Protein AF-A0A0G1S2L6-F1 (afdb_monomer_lite)

pLDDT: mean 96.73, std 2.05, range [91.0, 98.75]

Foldseek 3Di:
DLEEEAEAPLQLPDDLVVNLVVLLVCVVPHDPPGKYKHKHWQCVAPVNPVQQPPVVQVVVPSQWGFDDDPNDTGIGGNDDPVNVVVSCVVSVHDFDWDDDNTIIMTID

Sequence (108 aa):
FDHIFCVALMHHLPDKESQLFVLKQIKAHLKPKSSLLVTVWNLWQKKYIKYHVDPATKWQNPYWVNIPFKGKKRFCFAYTKPYLESLLKEAKLPLKIKKTEGNYLLYK

Secondary structure (DSSP, 8-state):
--EEEEES-GGG--SHHHHHHHHHHHHHHPPTT-EEEEEEE-TTSHHHHTTTT-HHHHHH-TTEEEEEETTEEEEEE---HHHHHHHHHHTT---EEEE-SSEEEEE-

Radius of gyration: 14.38 Å; chains: 1; bounding box: 35×25×38 Å

InterPro domains:
  IPR029063 S-adenosyl-L-methionine-dependent methyltransferase superfamily [G3DSA:3.40.50.150] (1-106)
  IPR029063 S-adenosyl-L-methionine-dependent methyltransferase superfamily [SSF53335] (1-91)

Structure (mmCIF, N/CA/C/O backbone):
data_AF-A0A0G1S2L6-F1
#
_entry.id   AF-A0A0G1S2L6-F1
#
loop_
_atom_site.group_PDB
_atom_site.id
_atom_site.type_symbol
_atom_site.label_atom_id
_atom_site.label_alt_id
_atom_site.label_comp_id
_atom_site.label_asym_id
_atom_site.label_entity_id
_atom_site.label_seq_id
_atom_site.pdbx_PDB_ins_code
_atom_site.Cartn_x
_atom_site.Cartn_y
_atom_site.Cartn_z
_atom_site.occupancy
_atom_site.B_iso_or_equiv
_atom_site.auth_seq_id
_atom_site.auth_comp_id
_atom_site.auth_asym_id
_atom_site.auth_atom_id
_atom_site.pdbx_PDB_model_num
ATOM 1 N N . PHE A 1 1 ? -20.452 0.997 7.015 1.00 97.00 1 PHE A N 1
ATOM 2 C CA . PHE A 1 1 ? -20.195 -0.450 6.976 1.00 97.00 1 PHE A CA 1
ATOM 3 C C . PHE A 1 1 ? -19.570 -0.919 8.276 1.00 97.00 1 PHE A C 1
ATOM 5 O O . PHE A 1 1 ? -18.756 -0.201 8.858 1.00 97.00 1 PHE A O 1
ATOM 12 N N . ASP A 1 2 ? -19.981 -2.102 8.724 1.00 97.75 2 ASP A N 1
ATOM 13 C CA . ASP A 1 2 ? -19.450 -2.798 9.904 1.00 97.75 2 ASP A CA 1
ATOM 14 C C . ASP A 1 2 ? -18.164 -3.577 9.572 1.00 97.75 2 ASP A C 1
ATOM 16 O O . ASP A 1 2 ? -17.298 -3.752 10.429 1.00 97.75 2 ASP A O 1
ATOM 20 N N . HIS A 1 3 ? -17.992 -3.947 8.298 1.00 98.00 3 HIS A N 1
ATOM 21 C CA . HIS A 1 3 ? -16.765 -4.521 7.754 1.00 98.00 3 HIS A CA 1
ATOM 22 C C . HIS A 1 3 ? -16.474 -3.928 6.372 1.00 98.00 3 HIS A C 1
ATOM 24 O O . HIS A 1 3 ? -17.379 -3.808 5.546 1.00 98.00 3 HIS A O 1
ATOM 30 N N . ILE A 1 4 ? -15.218 -3.560 6.115 1.00 98.38 4 ILE A N 1
ATOM 31 C CA . ILE A 1 4 ? -14.744 -3.139 4.789 1.00 98.38 4 ILE A CA 1
ATOM 32 C C . ILE A 1 4 ? -13.522 -3.977 4.407 1.00 98.38 4 ILE A C 1
ATOM 34 O O . ILE A 1 4 ? -12.584 -4.120 5.193 1.00 98.38 4 ILE A O 1
ATOM 38 N N . PHE A 1 5 ? -13.513 -4.477 3.171 1.00 98.31 5 PHE A N 1
ATOM 39 C CA . PHE A 1 5 ? -12.391 -5.202 2.580 1.00 98.31 5 PHE A CA 1
ATOM 40 C C . PHE A 1 5 ? -11.949 -4.500 1.293 1.00 98.31 5 PHE A C 1
ATOM 42 O O . PHE A 1 5 ? -12.740 -4.334 0.370 1.00 98.31 5 PHE A O 1
ATOM 49 N N . CYS A 1 6 ? -10.681 -4.098 1.221 1.00 98.38 6 CYS A N 1
ATOM 50 C CA . CYS A 1 6 ? -10.060 -3.533 0.022 1.00 98.38 6 CYS A CA 1
ATOM 51 C C . CYS A 1 6 ? -8.887 -4.428 -0.385 1.00 98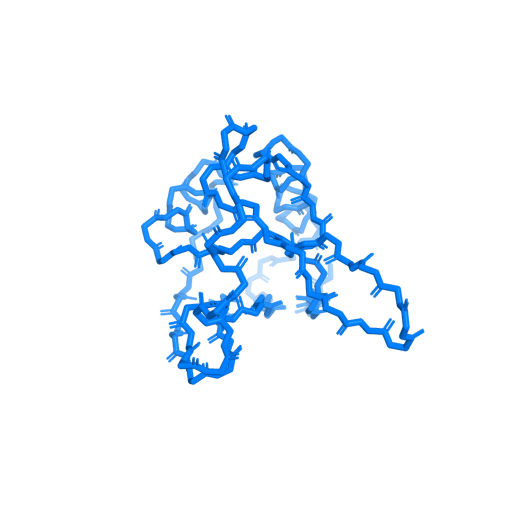.38 6 CYS A C 1
ATOM 53 O O . CYS A 1 6 ? -7.746 -4.242 0.043 1.00 98.38 6 CYS A O 1
ATOM 55 N N . VAL A 1 7 ? -9.189 -5.468 -1.160 1.00 98.31 7 VAL A N 1
ATOM 56 C CA . VAL A 1 7 ? -8.249 -6.557 -1.439 1.00 98.31 7 VAL A CA 1
ATOM 57 C C . VAL A 1 7 ? -7.617 -6.366 -2.807 1.00 98.31 7 VAL A C 1
ATOM 59 O O . 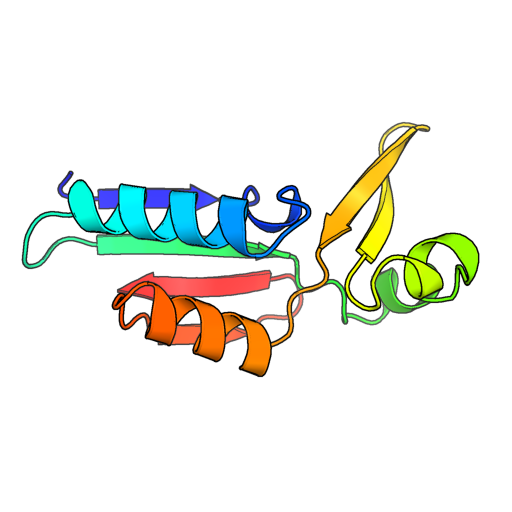VAL A 1 7 ? -8.307 -6.343 -3.820 1.00 98.31 7 VAL A O 1
ATOM 62 N N . ALA A 1 8 ? -6.290 -6.258 -2.829 1.00 96.56 8 ALA A N 1
ATOM 63 C CA . ALA A 1 8 ? -5.482 -6.239 -4.044 1.00 96.56 8 ALA A CA 1
ATOM 64 C C . ALA A 1 8 ? -5.876 -5.154 -5.072 1.00 96.56 8 ALA A C 1
ATOM 66 O O . ALA A 1 8 ? -5.731 -5.356 -6.271 1.00 96.56 8 ALA A O 1
ATOM 67 N N . LEU A 1 9 ? -6.336 -3.993 -4.594 1.00 97.56 9 LEU A N 1
ATOM 68 C CA . LEU A 1 9 ? -6.775 -2.887 -5.450 1.00 97.56 9 LEU A CA 1
ATOM 69 C C . LEU A 1 9 ? -5.794 -1.715 -5.454 1.00 97.56 9 LEU A C 1
ATOM 71 O O . LEU A 1 9 ? -5.407 -1.242 -6.516 1.00 97.56 9 LEU A O 1
ATOM 75 N N . MET A 1 10 ? -5.366 -1.244 -4.278 1.00 98.06 10 MET A N 1
ATOM 76 C CA . MET A 1 10 ? -4.675 0.051 -4.182 1.00 98.06 10 MET A CA 1
ATOM 77 C C . MET A 1 10 ? -3.367 0.137 -4.972 1.00 98.06 10 MET A C 1
ATOM 79 O O . MET A 1 10 ? -3.008 1.209 -5.436 1.00 98.06 10 MET A O 1
ATOM 83 N N . HIS A 1 11 ? -2.677 -0.980 -5.202 1.00 97.88 11 HIS A N 1
ATOM 84 C CA . HIS A 1 11 ? -1.463 -0.979 -6.019 1.00 97.88 11 HIS A CA 1
ATOM 85 C C . HIS A 1 11 ? -1.735 -0.755 -7.511 1.00 97.88 11 HIS A C 1
ATOM 87 O O . HIS A 1 11 ? -0.783 -0.611 -8.257 1.00 97.88 11 HIS A O 1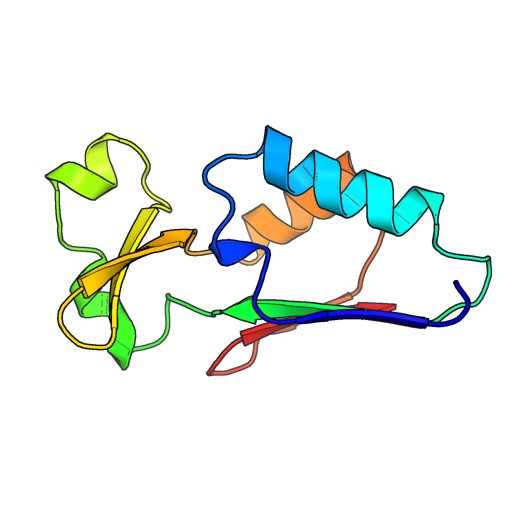
ATOM 93 N N . HIS A 1 12 ? -2.984 -0.692 -7.967 1.00 97.88 12 HIS A N 1
ATOM 94 C CA . HIS A 1 12 ? -3.324 -0.243 -9.319 1.00 97.88 12 HIS A CA 1
ATOM 95 C C . HIS A 1 12 ? -3.565 1.270 -9.413 1.00 97.88 12 HIS A C 1
ATOM 97 O O . HIS A 1 12 ? -3.764 1.778 -10.511 1.00 97.88 12 HIS A O 1
ATOM 103 N N . LEU A 1 13 ? -3.524 1.992 -8.289 1.00 98.12 13 LEU A N 1
ATOM 104 C CA . LEU A 1 13 ? -3.695 3.441 -8.252 1.00 98.12 13 LEU A CA 1
ATOM 105 C C . LEU A 1 13 ? -2.342 4.133 -8.495 1.00 98.12 13 LEU A C 1
ATOM 107 O O . LEU A 1 13 ? -1.383 3.845 -7.767 1.00 98.12 13 LEU A O 1
ATOM 111 N N . PRO A 1 14 ? -2.234 5.011 -9.507 1.00 96.25 14 PRO A N 1
ATOM 112 C CA . PRO A 1 14 ? -0.941 5.485 -9.998 1.00 96.25 14 PRO A CA 1
ATOM 113 C C . PRO A 1 14 ? -0.282 6.544 -9.115 1.00 96.25 14 PRO A C 1
ATOM 115 O O . PRO A 1 14 ? 0.948 6.653 -9.098 1.00 96.25 14 PRO A O 1
ATOM 118 N N . ASP A 1 15 ? -1.079 7.287 -8.357 1.00 96.62 15 ASP A N 1
ATOM 119 C CA . ASP A 1 15 ? -0.643 8.477 -7.639 1.00 96.62 15 ASP A CA 1
ATOM 120 C C . ASP A 1 15 ? -1.168 8.518 -6.201 1.00 96.62 15 ASP A C 1
ATOM 122 O O . ASP A 1 15 ? -2.036 7.756 -5.775 1.00 96.62 15 ASP A O 1
ATOM 126 N N . LYS A 1 16 ? -0.603 9.441 -5.427 1.00 97.75 16 LYS A N 1
ATOM 127 C CA . LYS A 1 16 ? -0.954 9.632 -4.023 1.00 97.75 16 LYS A CA 1
ATOM 128 C C . LYS A 1 16 ? -2.389 10.145 -3.849 1.00 97.75 16 LYS A C 1
ATOM 130 O O . LYS A 1 16 ? -3.029 9.811 -2.856 1.00 97.75 16 LYS A O 1
ATOM 135 N N . GLU A 1 17 ? -2.890 10.947 -4.787 1.00 98.31 17 GLU A N 1
ATOM 136 C CA . GLU A 1 17 ? -4.213 11.572 -4.710 1.00 98.31 17 GLU A CA 1
ATOM 137 C C . GLU A 1 17 ? -5.324 10.520 -4.745 1.00 98.31 17 GLU A C 1
ATOM 139 O O . GLU A 1 17 ? -6.130 10.436 -3.818 1.00 98.31 17 GLU A O 1
ATOM 144 N N . SER A 1 18 ? -5.306 9.654 -5.755 1.00 98.50 18 SER A N 1
ATOM 145 C CA . SER A 1 18 ? -6.236 8.535 -5.917 1.00 98.50 18 SER A CA 1
ATOM 146 C C . SER A 1 18 ? -6.147 7.540 -4.754 1.00 98.50 18 SER A C 1
ATOM 148 O O . SER A 1 18 ? -7.168 7.060 -4.252 1.00 98.50 18 SER A O 1
ATOM 150 N N . GLN A 1 19 ? -4.941 7.276 -4.247 1.00 98.50 19 GLN A N 1
ATOM 151 C CA . GLN A 1 19 ? -4.731 6.421 -3.075 1.00 98.50 19 GLN A CA 1
ATOM 152 C C . GLN A 1 19 ? -5.332 7.027 -1.798 1.00 98.50 19 GLN A C 1
ATOM 154 O O . GLN A 1 19 ? -6.018 6.335 -1.040 1.00 98.50 19 GLN A O 1
ATOM 159 N N . LEU A 1 20 ? -5.125 8.326 -1.567 1.00 98.75 20 LEU A N 1
ATOM 160 C CA . LEU A 1 20 ? -5.727 9.046 -0.444 1.00 98.75 20 LEU A CA 1
ATOM 161 C C . LEU A 1 20 ? -7.239 9.148 -0.579 1.00 98.75 20 LEU A C 1
ATOM 163 O O . LEU A 1 20 ? -7.934 9.028 0.429 1.00 98.75 20 LEU A O 1
ATOM 167 N N . PHE A 1 21 ? -7.750 9.356 -1.792 1.00 98.69 21 PHE A N 1
ATOM 168 C CA . PHE A 1 21 ? -9.181 9.368 -2.062 1.00 98.69 21 PHE A CA 1
ATOM 169 C C . PHE A 1 21 ? -9.822 8.065 -1.578 1.00 98.69 21 PHE A C 1
ATOM 171 O O . PHE A 1 21 ? -10.737 8.112 -0.757 1.00 98.69 21 PHE A O 1
ATOM 178 N N . VAL A 1 22 ? -9.277 6.907 -1.967 1.00 98.56 22 VAL A N 1
ATOM 179 C CA . VAL A 1 22 ? -9.790 5.600 -1.522 1.00 98.56 22 VAL A CA 1
ATOM 180 C C . VAL A 1 22 ? -9.735 5.455 0.001 1.00 98.56 22 VAL A C 1
ATOM 182 O O . VAL A 1 22 ? -10.735 5.078 0.612 1.00 98.56 22 VAL A O 1
ATOM 185 N N . LEU A 1 23 ? -8.617 5.801 0.648 1.00 98.50 23 LEU A N 1
ATOM 186 C CA . LEU A 1 23 ? -8.501 5.709 2.112 1.00 98.50 23 LEU A CA 1
ATOM 187 C C . LEU A 1 23 ? -9.486 6.638 2.843 1.00 98.50 23 LEU A C 1
ATOM 189 O O . LEU A 1 23 ? -10.061 6.251 3.863 1.00 98.50 23 LEU A O 1
ATOM 193 N N . LYS A 1 24 ? -9.717 7.846 2.316 1.00 98.50 24 LYS A N 1
ATOM 194 C CA . LYS A 1 24 ? -10.699 8.800 2.852 1.00 98.50 24 LYS A CA 1
ATOM 195 C C . LYS A 1 24 ? -12.129 8.292 2.668 1.00 98.5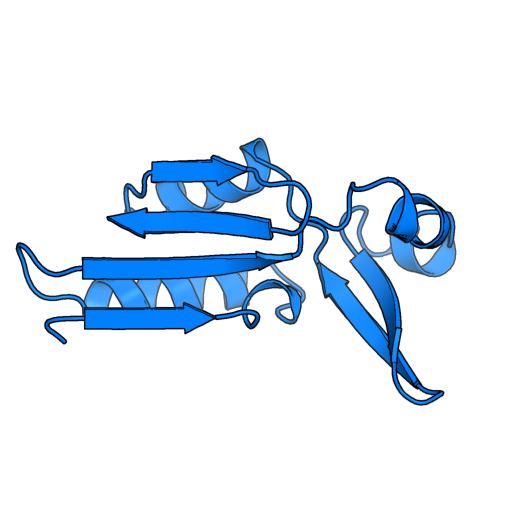0 24 LYS A C 1
ATOM 197 O O . LYS A 1 24 ? -12.913 8.394 3.609 1.00 98.50 24 LYS A O 1
ATOM 202 N N . GLN A 1 25 ? -12.452 7.692 1.520 1.00 98.50 25 GLN A N 1
ATOM 203 C CA . GLN A 1 25 ? -13.762 7.076 1.289 1.00 98.50 25 GLN A CA 1
ATOM 204 C C . GLN A 1 25 ? -13.996 5.887 2.220 1.00 98.50 25 GLN A C 1
ATOM 206 O O . GLN A 1 25 ? -15.047 5.809 2.853 1.00 98.50 25 GLN A O 1
ATOM 211 N N . ILE A 1 26 ? -12.998 5.014 2.391 1.00 98.12 26 ILE A N 1
ATOM 212 C CA . ILE A 1 26 ? -13.052 3.927 3.375 1.00 98.12 26 ILE A CA 1
ATOM 213 C C . ILE A 1 26 ? -13.357 4.499 4.759 1.00 98.12 26 ILE A C 1
ATOM 215 O O . ILE A 1 26 ? -14.314 4.069 5.394 1.00 98.12 26 ILE A O 1
ATOM 219 N N . LYS A 1 27 ? -12.594 5.503 5.206 1.00 97.31 27 LYS A N 1
ATOM 220 C CA . LYS A 1 27 ? -12.798 6.144 6.509 1.00 97.31 27 LYS A CA 1
ATOM 221 C C . LYS A 1 27 ? -14.208 6.722 6.665 1.00 97.31 27 LYS A C 1
ATOM 223 O O . LYS A 1 27 ? -14.815 6.510 7.708 1.00 97.31 27 LYS A O 1
ATOM 228 N N . ALA A 1 28 ? -14.712 7.440 5.660 1.00 97.94 28 ALA A N 1
ATOM 229 C CA . ALA A 1 28 ? -16.028 8.080 5.701 1.00 97.94 28 ALA A CA 1
ATOM 230 C C . ALA A 1 28 ? -17.173 7.066 5.849 1.00 97.94 28 ALA A C 1
ATOM 232 O O . ALA A 1 28 ? -18.175 7.354 6.496 1.00 97.94 28 ALA A O 1
ATOM 233 N N . HIS A 1 29 ? -17.002 5.862 5.301 1.00 97.88 29 HIS A N 1
ATOM 234 C CA . HIS A 1 29 ? -18.018 4.815 5.345 1.00 97.88 29 HIS A CA 1
ATOM 235 C C . HIS A 1 29 ? -17.791 3.785 6.460 1.00 97.88 29 HIS A C 1
ATOM 237 O O . HIS A 1 29 ? -18.605 2.873 6.627 1.00 97.88 29 HIS A O 1
ATOM 243 N N . LEU A 1 30 ? -16.706 3.886 7.227 1.00 96.88 30 LEU A N 1
ATOM 244 C CA . LEU A 1 30 ? -16.357 2.940 8.283 1.00 96.88 30 LEU A CA 1
ATOM 245 C C . LEU A 1 30 ? -17.015 3.358 9.610 1.00 96.88 30 LEU A C 1
ATOM 247 O O . LEU A 1 30 ? -16.723 4.424 10.150 1.00 96.88 30 LEU A O 1
ATOM 251 N N . LYS A 1 31 ? -17.896 2.512 10.165 1.00 96.38 31 LYS A N 1
ATOM 252 C CA . LYS A 1 31 ? -18.567 2.793 11.451 1.00 96.38 31 LYS A CA 1
ATOM 253 C C . LYS A 1 31 ? -17.567 2.786 12.626 1.00 96.38 31 LYS A C 1
ATOM 255 O O . LYS A 1 31 ? -16.507 2.159 12.533 1.00 96.38 31 LYS A O 1
ATOM 260 N N . PRO A 1 32 ? -17.874 3.403 13.780 1.00 92.44 32 PRO A N 1
ATOM 261 C CA . PRO A 1 32 ? -17.114 3.174 15.012 1.00 92.44 32 PRO A CA 1
ATOM 262 C C . PRO A 1 32 ? -17.049 1.675 15.369 1.00 92.44 32 PRO A C 1
ATOM 264 O O . PRO A 1 32 ? -17.993 0.942 15.102 1.00 92.44 32 PRO A O 1
ATOM 267 N N . LYS A 1 33 ? -15.934 1.216 15.962 1.00 91.19 33 LYS A N 1
ATOM 268 C CA . LYS A 1 33 ? -15.699 -0.191 16.382 1.00 91.19 33 LYS A CA 1
ATOM 269 C C . LYS A 1 33 ? -15.864 -1.282 15.292 1.00 91.19 33 LYS A C 1
ATOM 271 O O . LYS A 1 33 ? -15.962 -2.455 15.621 1.00 91.19 33 LYS A O 1
ATOM 276 N N . SER A 1 34 ? -15.851 -0.908 14.015 1.00 95.81 34 SER A N 1
ATOM 277 C CA . SER A 1 34 ? -15.879 -1.820 12.858 1.00 95.81 34 SER A CA 1
ATOM 278 C C . SER A 1 34 ? -14.500 -2.383 12.492 1.00 95.81 34 SER A C 1
ATOM 280 O O . SER A 1 34 ? -13.471 -1.873 12.955 1.00 95.81 34 SER A O 1
ATOM 282 N N . SER A 1 35 ? -14.492 -3.388 11.610 1.00 97.62 35 SER A N 1
ATOM 283 C CA . SER A 1 35 ? -13.270 -3.999 11.069 1.00 97.62 35 SER A CA 1
ATOM 284 C C . SER A 1 35 ? -12.931 -3.471 9.678 1.00 97.62 35 SER A C 1
ATOM 286 O O . SER A 1 35 ? -13.808 -3.254 8.837 1.00 97.62 35 SER A O 1
ATOM 288 N N . LEU A 1 36 ? -11.637 -3.332 9.406 1.00 98.38 36 LEU A N 1
ATOM 289 C CA . LEU A 1 36 ? -11.119 -2.984 8.085 1.00 98.38 36 LEU A CA 1
ATOM 290 C C . LEU A 1 36 ? -9.924 -3.870 7.753 1.00 98.38 36 LEU A C 1
ATOM 292 O O . LEU A 1 36 ? -9.017 -4.008 8.571 1.00 98.38 36 LEU A O 1
ATOM 296 N N . LEU A 1 37 ? -9.892 -4.392 6.529 1.00 98.56 37 LEU A N 1
ATOM 297 C CA . LEU A 1 37 ? -8.712 -5.020 5.948 1.00 98.56 37 LEU A CA 1
ATOM 298 C C . LEU A 1 37 ? -8.436 -4.442 4.560 1.00 98.56 37 LEU A C 1
ATOM 300 O O . LEU A 1 37 ? -9.257 -4.551 3.650 1.00 98.56 37 LEU A O 1
ATOM 304 N N . VAL A 1 38 ? -7.247 -3.878 4.379 1.00 98.62 38 VAL A N 1
ATOM 305 C CA . VAL A 1 38 ? -6.697 -3.517 3.071 1.00 98.62 38 VAL A CA 1
ATOM 306 C C . VAL A 1 38 ? -5.474 -4.381 2.796 1.00 98.62 38 VAL A C 1
ATOM 308 O O . VAL A 1 38 ? -4.595 -4.508 3.650 1.00 98.62 38 VAL A O 1
ATOM 311 N N . THR A 1 39 ? -5.391 -4.965 1.601 1.00 98.56 39 THR A N 1
ATOM 312 C CA . THR A 1 39 ? -4.210 -5.722 1.169 1.00 98.56 39 THR A CA 1
ATOM 313 C C . THR A 1 39 ? -3.631 -5.139 -0.111 1.00 98.56 39 THR A C 1
ATOM 315 O O . THR A 1 39 ? -4.328 -4.950 -1.110 1.00 98.56 39 THR A O 1
ATOM 318 N N . VAL A 1 40 ? -2.322 -4.901 -0.110 1.00 98.38 40 VAL A N 1
ATOM 319 C CA . VAL A 1 40 ? -1.568 -4.486 -1.301 1.00 98.38 40 VAL A CA 1
ATOM 320 C C . VAL A 1 40 ? -0.377 -5.403 -1.515 1.00 98.38 40 VAL A C 1
ATOM 322 O O . VAL A 1 40 ? 0.182 -5.932 -0.555 1.00 98.38 40 VAL A O 1
ATOM 325 N N . TRP A 1 41 ? 0.021 -5.600 -2.770 1.00 98.06 41 TRP A N 1
ATOM 326 C CA . TRP A 1 41 ? 1.131 -6.490 -3.085 1.00 98.06 41 TRP A CA 1
ATOM 327 C C . TRP A 1 41 ? 2.449 -5.967 -2.513 1.00 98.06 41 TRP A C 1
ATOM 329 O O . TRP A 1 41 ? 2.778 -4.786 -2.623 1.00 98.06 41 TRP A O 1
ATOM 339 N N . ASN A 1 42 ? 3.246 -6.876 -1.954 1.00 97.94 42 ASN A N 1
ATOM 340 C CA . ASN A 1 42 ? 4.653 -6.629 -1.682 1.00 97.94 42 ASN A CA 1
ATOM 341 C C . ASN A 1 42 ? 5.444 -6.899 -2.969 1.00 97.94 42 ASN A C 1
ATOM 343 O O . ASN A 1 42 ? 5.819 -8.035 -3.273 1.00 97.94 42 ASN A O 1
ATOM 347 N N . LEU A 1 43 ? 5.691 -5.842 -3.741 1.00 97.69 43 LEU A N 1
ATOM 348 C CA . LEU A 1 43 ? 6.460 -5.908 -4.988 1.00 97.69 43 LEU A CA 1
ATOM 349 C C . LEU A 1 43 ? 7.982 -5.882 -4.778 1.00 97.69 43 LEU A C 1
ATOM 351 O O . LEU A 1 43 ? 8.729 -5.927 -5.751 1.00 97.69 43 LEU A O 1
ATOM 355 N N . TRP A 1 44 ? 8.445 -5.860 -3.526 1.00 96.44 44 TRP A N 1
ATOM 356 C CA . TRP A 1 44 ? 9.865 -5.887 -3.156 1.00 96.44 44 TRP A CA 1
ATOM 357 C C . TRP A 1 44 ? 10.380 -7.292 -2.806 1.00 96.44 44 TRP A C 1
ATOM 359 O O . TRP A 1 44 ? 11.513 -7.450 -2.364 1.00 96.44 44 TRP A O 1
ATOM 369 N N . GLN A 1 45 ? 9.558 -8.331 -2.965 1.00 95.38 45 GLN A N 1
ATOM 370 C CA . GLN A 1 45 ? 9.992 -9.722 -2.798 1.00 95.38 45 GLN A CA 1
ATOM 371 C C . GLN A 1 45 ? 10.843 -10.201 -3.985 1.00 95.38 45 GLN A C 1
ATOM 373 O O . GLN A 1 45 ? 10.658 -9.743 -5.115 1.00 95.38 45 GLN A O 1
ATOM 378 N N . LYS A 1 46 ? 11.723 -11.184 -3.743 1.00 94.06 46 LYS A N 1
ATOM 379 C CA . LYS A 1 46 ? 12.758 -11.655 -4.686 1.00 94.06 46 LYS A CA 1
ATOM 380 C C . LYS A 1 46 ? 12.248 -11.883 -6.115 1.00 94.06 46 LYS A C 1
ATOM 382 O O . LYS A 1 46 ? 12.875 -11.421 -7.063 1.00 94.06 46 LYS A O 1
ATOM 387 N N . LYS A 1 47 ? 11.080 -12.518 -6.284 1.00 94.50 47 LYS A N 1
ATOM 388 C CA . LYS A 1 47 ? 10.502 -12.808 -7.612 1.00 94.50 47 LYS A CA 1
ATOM 389 C C . LYS A 1 47 ? 10.138 -11.570 -8.446 1.00 94.50 47 LYS A C 1
ATOM 391 O O . LYS A 1 47 ? 10.048 -11.683 -9.668 1.00 94.50 47 LYS A O 1
ATOM 396 N N . TYR A 1 48 ? 9.929 -10.413 -7.811 1.00 95.75 48 TYR A N 1
ATOM 397 C CA . TYR A 1 48 ? 9.510 -9.176 -8.477 1.00 95.75 48 TYR A CA 1
ATOM 398 C C . TYR A 1 48 ? 10.613 -8.123 -8.604 1.00 95.75 48 TYR A C 1
ATOM 400 O O . TYR A 1 48 ? 10.443 -7.190 -9.383 1.00 95.75 48 TYR A O 1
ATOM 408 N N . ILE A 1 49 ? 11.759 -8.290 -7.929 1.00 95.06 49 ILE A N 1
ATOM 409 C CA . ILE A 1 49 ? 12.881 -7.332 -7.983 1.00 95.06 49 ILE A CA 1
ATOM 410 C C . ILE A 1 49 ? 13.323 -7.069 -9.430 1.00 95.06 49 ILE A C 1
ATOM 412 O O . ILE A 1 49 ? 13.554 -5.923 -9.803 1.00 95.06 49 ILE A O 1
ATOM 416 N N . LYS A 1 50 ? 13.330 -8.104 -10.279 1.00 95.06 50 LYS A N 1
ATOM 417 C CA . LYS A 1 50 ? 13.676 -7.992 -11.706 1.00 95.06 50 LYS A CA 1
ATOM 418 C C . LYS A 1 50 ? 12.805 -7.016 -12.509 1.00 95.06 50 LYS A C 1
ATOM 420 O O . LYS A 1 50 ? 13.210 -6.619 -13.588 1.00 95.06 50 LYS A O 1
ATOM 425 N N . TYR A 1 51 ? 11.624 -6.633 -12.022 1.00 95.25 51 TYR A N 1
ATOM 426 C CA . TYR A 1 51 ? 10.750 -5.668 -12.702 1.00 95.25 51 TYR A CA 1
ATOM 427 C C . TYR A 1 51 ? 11.014 -4.215 -12.285 1.00 95.25 51 TYR A C 1
ATOM 429 O O . TYR A 1 51 ? 10.425 -3.298 -12.850 1.00 95.25 51 TYR A O 1
ATOM 437 N N . HIS A 1 52 ? 11.905 -3.983 -11.317 1.00 96.38 52 HIS A N 1
ATOM 438 C CA . HIS A 1 52 ? 12.295 -2.637 -10.891 1.00 96.38 52 HIS A CA 1
ATOM 439 C C . HIS A 1 52 ? 13.436 -2.035 -11.717 1.00 96.38 52 HIS A C 1
ATOM 441 O O . HIS A 1 52 ? 13.797 -0.891 -11.472 1.00 96.38 52 HIS A O 1
ATOM 447 N N . VAL A 1 53 ? 13.988 -2.776 -12.680 1.00 94.00 53 VAL A N 1
ATOM 448 C CA . VAL A 1 53 ? 15.164 -2.361 -13.466 1.00 94.00 53 VAL A CA 1
ATOM 449 C C . VAL A 1 53 ? 14.817 -1.633 -14.768 1.00 94.00 53 VAL A C 1
ATOM 451 O O . VAL A 1 53 ? 15.725 -1.302 -15.514 1.00 94.00 53 VAL A O 1
ATOM 454 N N . ASP A 1 54 ? 13.532 -1.400 -15.059 1.00 91.69 54 ASP A N 1
ATOM 455 C CA . ASP A 1 54 ? 13.075 -0.661 -16.245 1.00 91.69 54 ASP A CA 1
ATOM 456 C C . ASP A 1 54 ? 13.258 0.859 -16.048 1.00 91.69 54 ASP A C 1
ATOM 458 O O . ASP A 1 54 ? 12.454 1.474 -15.331 1.00 91.69 54 ASP A O 1
ATOM 462 N N . PRO A 1 55 ? 14.269 1.495 -16.677 1.00 91.38 55 PRO A N 1
ATOM 463 C CA . PRO A 1 55 ? 14.582 2.899 -16.426 1.00 91.38 55 PRO A CA 1
ATOM 464 C C . PRO A 1 55 ? 13.467 3.835 -16.896 1.00 91.38 55 PRO A C 1
ATOM 466 O O . PRO A 1 55 ? 13.166 4.814 -16.219 1.00 91.38 55 PRO A O 1
ATOM 469 N N . ALA A 1 56 ? 12.792 3.503 -18.003 1.00 91.00 56 ALA A N 1
ATOM 470 C CA . ALA A 1 56 ? 11.724 4.329 -18.562 1.00 91.00 56 ALA A CA 1
ATOM 471 C C . ALA A 1 56 ? 10.530 4.440 -17.603 1.00 91.00 56 ALA A C 1
ATOM 473 O O . ALA A 1 56 ? 9.944 5.513 -17.455 1.00 91.00 56 ALA A O 1
AT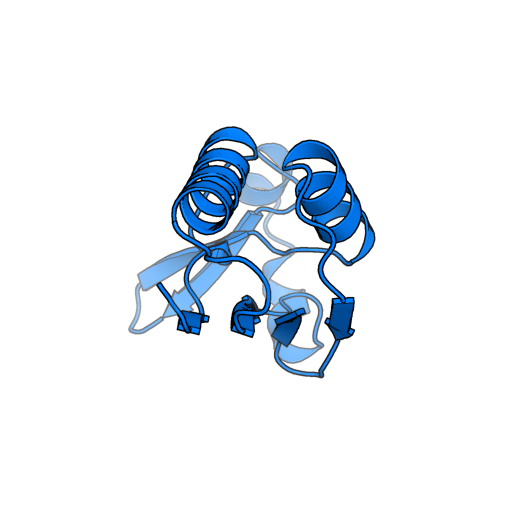OM 474 N N . THR A 1 57 ? 10.197 3.343 -16.915 1.00 93.00 57 THR A N 1
ATOM 475 C CA . THR A 1 57 ? 9.161 3.338 -15.872 1.00 93.00 57 THR A CA 1
ATOM 476 C C . THR A 1 57 ? 9.639 4.074 -14.614 1.00 93.00 57 THR A C 1
ATOM 478 O O . THR A 1 57 ? 8.896 4.872 -14.041 1.00 93.00 57 THR A O 1
ATOM 481 N N . LYS A 1 58 ? 10.883 3.834 -14.176 1.00 93.75 58 LYS A N 1
ATOM 482 C CA . LYS A 1 58 ? 11.407 4.387 -12.916 1.00 93.75 58 LYS A CA 1
ATOM 483 C C . LYS A 1 58 ? 11.701 5.882 -12.957 1.00 93.75 58 LYS A C 1
ATOM 485 O O . LYS A 1 58 ? 11.550 6.528 -11.923 1.00 93.75 58 LYS A O 1
ATOM 490 N N . TRP A 1 59 ? 12.056 6.434 -14.117 1.00 94.00 59 TRP A N 1
ATOM 491 C CA . TRP A 1 59 ? 12.207 7.881 -14.291 1.00 94.00 59 TRP A CA 1
ATOM 492 C C . TRP A 1 59 ? 10.893 8.641 -14.138 1.00 94.00 59 TRP A C 1
ATOM 494 O O . TRP A 1 59 ? 10.904 9.764 -13.646 1.00 94.00 59 TRP A O 1
ATOM 504 N N . GLN A 1 60 ? 9.764 8.034 -14.507 1.00 94.12 60 GLN A N 1
ATOM 505 C CA . GLN A 1 60 ? 8.451 8.646 -14.296 1.00 94.12 60 GLN A CA 1
ATOM 506 C C . GLN A 1 60 ? 8.077 8.619 -12.815 1.00 94.12 60 GLN A C 1
ATOM 508 O O . GLN A 1 60 ? 7.607 9.613 -12.265 1.00 94.12 60 GLN A O 1
ATOM 513 N N . ASN A 1 61 ? 8.300 7.480 -12.153 1.00 95.88 61 ASN A N 1
ATOM 514 C CA . ASN A 1 61 ? 8.089 7.354 -10.719 1.00 95.88 61 ASN A CA 1
ATOM 515 C C . ASN A 1 61 ? 8.853 6.139 -10.153 1.00 95.88 61 ASN A C 1
ATOM 517 O O . ASN A 1 61 ? 8.673 5.013 -10.632 1.00 95.88 61 ASN A O 1
ATOM 521 N N . PRO A 1 62 ? 9.638 6.304 -9.073 1.00 94.88 62 PRO A N 1
ATOM 522 C CA . PRO A 1 62 ? 10.453 5.222 -8.518 1.00 94.88 62 PRO A CA 1
ATOM 523 C C . PRO A 1 62 ? 9.627 4.049 -7.964 1.00 94.88 62 PRO A C 1
ATOM 525 O O . PRO A 1 62 ? 10.130 2.925 -7.867 1.00 94.88 62 PRO A O 1
ATOM 528 N N . TYR A 1 63 ? 8.354 4.264 -7.629 1.00 96.81 63 TYR A N 1
ATOM 529 C CA . TYR A 1 63 ? 7.459 3.218 -7.136 1.00 96.81 63 TYR A CA 1
ATOM 530 C C . TYR A 1 63 ? 6.766 2.443 -8.255 1.00 96.81 63 TYR A C 1
ATOM 532 O O . TYR A 1 63 ? 6.214 1.377 -7.996 1.00 96.81 63 TYR A O 1
ATOM 540 N N . TRP A 1 64 ? 6.782 2.925 -9.495 1.00 97.81 64 TRP A N 1
ATOM 541 C CA . TRP A 1 64 ? 6.068 2.270 -10.585 1.00 97.81 64 TRP A CA 1
ATOM 542 C C . TRP A 1 64 ? 6.783 1.007 -11.051 1.00 97.81 64 TRP A C 1
ATOM 544 O O . TRP A 1 64 ? 8.012 0.948 -11.124 1.00 97.81 64 TRP A O 1
ATOM 554 N N . VAL A 1 65 ? 6.006 -0.036 -11.324 1.00 97.25 65 VAL A N 1
ATOM 555 C CA . VAL A 1 65 ? 6.488 -1.333 -11.800 1.00 97.25 65 VAL A CA 1
ATOM 556 C C . VAL A 1 65 ? 5.472 -1.908 -12.781 1.00 97.25 65 VAL A C 1
ATOM 558 O O . VAL A 1 65 ? 4.271 -1.883 -12.522 1.00 97.25 65 VAL A O 1
ATOM 561 N N . ASN A 1 66 ? 5.951 -2.482 -13.884 1.00 96.69 66 ASN A N 1
ATOM 562 C CA . ASN A 1 66 ? 5.114 -3.210 -14.833 1.00 96.69 66 ASN A CA 1
ATOM 563 C C . ASN A 1 66 ? 5.220 -4.720 -14.591 1.00 96.69 66 ASN A C 1
ATOM 565 O O . ASN A 1 66 ? 6.264 -5.326 -14.829 1.00 96.69 66 ASN A O 1
ATOM 569 N N . ILE A 1 67 ? 4.128 -5.337 -14.140 1.00 95.62 67 ILE A N 1
ATOM 570 C CA . ILE A 1 67 ? 4.051 -6.778 -13.883 1.00 95.62 67 ILE A CA 1
ATOM 571 C C . ILE A 1 67 ? 3.384 -7.482 -15.074 1.00 95.62 67 ILE A C 1
ATOM 573 O O . ILE A 1 67 ? 2.255 -7.133 -15.428 1.00 95.62 67 ILE A O 1
ATOM 577 N N . PRO A 1 68 ? 4.028 -8.483 -15.702 1.00 94.81 68 PRO A N 1
ATOM 578 C CA . PRO A 1 68 ? 3.403 -9.271 -16.759 1.00 94.81 68 PRO A CA 1
ATOM 579 C C . PRO A 1 68 ? 2.218 -10.087 -16.231 1.00 94.81 68 PRO A C 1
ATOM 581 O O . PRO A 1 68 ? 2.337 -10.809 -15.242 1.00 94.81 68 PRO A O 1
ATOM 584 N N . PHE A 1 69 ? 1.083 -10.019 -16.922 1.00 92.94 69 PHE A N 1
ATOM 585 C CA . PHE A 1 69 ? -0.096 -10.827 -16.632 1.00 92.94 69 PHE A CA 1
ATOM 586 C C . PHE A 1 69 ? -0.842 -11.168 -17.922 1.00 92.94 69 PHE A C 1
ATOM 588 O O . PHE A 1 69 ? -1.294 -10.272 -18.632 1.00 92.94 69 PHE A O 1
ATOM 595 N N . LYS A 1 70 ? -0.992 -12.468 -18.216 1.00 93.75 70 LYS A N 1
ATOM 596 C CA . LYS A 1 70 ? -1.663 -12.977 -19.431 1.00 93.75 70 LYS A CA 1
ATOM 597 C C . LYS A 1 70 ? -1.188 -12.274 -20.717 1.00 93.75 70 LYS A C 1
ATOM 599 O O . LYS A 1 70 ? -1.992 -11.794 -21.507 1.00 93.75 70 LYS A O 1
ATOM 604 N N . GLY A 1 71 ? 0.130 -12.145 -20.880 1.00 92.56 71 GLY A N 1
ATOM 605 C CA . GLY A 1 71 ? 0.745 -11.515 -22.056 1.00 92.56 71 GLY A CA 1
ATOM 606 C C . GLY A 1 71 ? 0.675 -9.983 -22.102 1.00 92.56 71 GLY A C 1
ATOM 607 O O . GLY A 1 71 ? 1.215 -9.390 -23.028 1.00 92.56 71 GLY A O 1
AT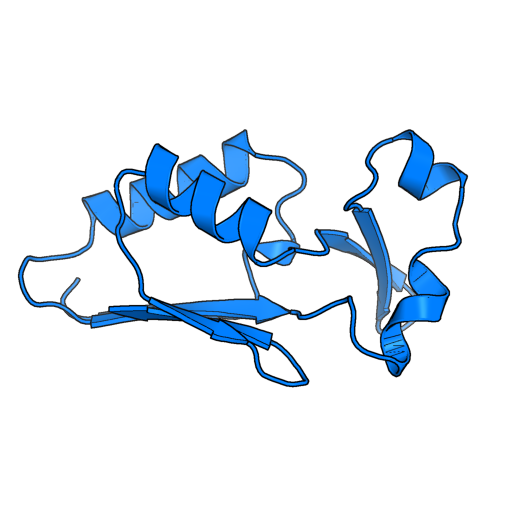OM 608 N N . LYS A 1 72 ? 0.063 -9.318 -21.112 1.00 94.12 72 LYS A N 1
ATOM 609 C CA . LYS A 1 72 ? -0.018 -7.851 -21.036 1.00 94.12 72 LYS A CA 1
ATOM 610 C C . LYS A 1 72 ? 0.816 -7.310 -19.877 1.00 94.12 72 LYS A C 1
ATOM 612 O O . LYS A 1 72 ? 0.915 -7.945 -18.827 1.00 94.12 72 LYS A O 1
ATOM 617 N N . LYS A 1 73 ? 1.403 -6.122 -20.047 1.00 92.94 73 LYS A N 1
ATOM 618 C CA . LYS A 1 73 ? 2.025 -5.376 -18.944 1.00 92.94 73 LYS A CA 1
ATOM 619 C C . LYS A 1 73 ? 0.919 -4.753 -18.096 1.00 92.94 73 LYS A C 1
ATOM 621 O O . LYS A 1 73 ? 0.050 -4.070 -18.631 1.00 92.94 73 LYS A O 1
ATOM 626 N N . ARG A 1 74 ? 0.940 -5.000 -16.788 1.00 94.69 74 ARG A N 1
ATOM 627 C CA . ARG A 1 74 ? 0.030 -4.374 -15.832 1.00 94.69 74 ARG A CA 1
ATOM 628 C C . ARG A 1 74 ? 0.800 -3.411 -14.950 1.00 94.69 74 ARG A C 1
ATOM 630 O O . ARG A 1 74 ? 1.757 -3.809 -14.289 1.00 94.69 74 ARG A O 1
ATOM 637 N N . PHE A 1 75 ? 0.329 -2.178 -14.917 1.00 96.25 75 PHE A N 1
ATOM 638 C CA . PHE A 1 75 ? 0.820 -1.179 -13.992 1.00 96.25 75 PHE A CA 1
ATOM 639 C C . PHE A 1 75 ? 0.558 -1.589 -12.535 1.00 96.25 75 PHE A C 1
ATOM 641 O O . PHE A 1 75 ? -0.574 -1.943 -12.174 1.00 96.25 75 PHE A O 1
ATOM 648 N N . CYS A 1 76 ? 1.594 -1.484 -11.702 1.00 97.81 76 CYS A N 1
ATOM 649 C CA . CYS A 1 76 ? 1.478 -1.563 -10.258 1.00 97.81 76 CYS A CA 1
ATOM 650 C C . CYS A 1 76 ? 2.372 -0.537 -9.535 1.00 97.81 76 CYS A C 1
ATOM 652 O O . CYS A 1 76 ? 3.512 -0.284 -9.924 1.00 97.81 76 CYS A O 1
ATOM 654 N N . PHE A 1 77 ? 1.886 -0.038 -8.402 1.00 98.38 77 PHE A N 1
ATOM 655 C CA . PHE A 1 77 ? 2.611 0.779 -7.438 1.00 98.38 77 PHE A CA 1
ATOM 656 C C . PHE A 1 77 ? 3.271 -0.112 -6.371 1.00 98.38 77 PHE A C 1
ATOM 658 O O . PHE A 1 77 ? 2.604 -0.827 -5.618 1.00 98.38 77 PHE A O 1
ATOM 665 N N . ALA A 1 78 ? 4.600 -0.086 -6.294 1.00 98.06 78 ALA A N 1
ATOM 666 C CA . ALA A 1 78 ? 5.401 -0.883 -5.372 1.00 98.06 78 ALA A CA 1
ATOM 667 C C . ALA A 1 78 ? 5.538 -0.215 -4.001 1.00 98.06 78 ALA A C 1
ATOM 669 O O . ALA A 1 78 ? 6.562 0.384 -3.671 1.00 98.06 78 ALA A O 1
ATOM 670 N N . TYR A 1 79 ? 4.507 -0.362 -3.173 1.00 98.31 79 TYR A N 1
ATOM 671 C CA . TYR A 1 79 ? 4.477 0.201 -1.825 1.00 98.31 79 TYR A CA 1
ATOM 672 C C . TYR A 1 79 ? 5.668 -0.197 -0.954 1.00 98.31 79 TYR A C 1
ATOM 674 O O . TYR A 1 79 ? 6.093 -1.353 -0.924 1.00 98.31 79 TYR A O 1
ATOM 682 N N . THR A 1 80 ? 6.139 0.765 -0.166 1.00 97.81 80 THR A N 1
ATOM 683 C CA . THR A 1 80 ? 7.041 0.547 0.965 1.00 97.81 80 THR A CA 1
ATOM 684 C C . THR A 1 80 ? 6.280 0.771 2.271 1.00 97.81 80 THR A C 1
ATOM 686 O O . THR A 1 80 ? 5.252 1.452 2.298 1.00 97.81 80 THR A O 1
ATOM 689 N N . LYS A 1 81 ? 6.785 0.216 3.380 1.00 97.75 81 LYS A N 1
ATOM 690 C CA . LYS A 1 81 ? 6.183 0.447 4.703 1.00 97.75 81 LYS A CA 1
ATOM 691 C C . LYS A 1 81 ? 6.144 1.949 5.065 1.00 97.75 81 LYS A C 1
ATOM 693 O O . LYS A 1 81 ? 5.051 2.402 5.391 1.00 97.75 81 LYS A O 1
ATOM 698 N N . PRO A 1 82 ? 7.231 2.737 4.904 1.00 98.06 82 PRO A N 1
ATOM 699 C CA . PRO A 1 82 ? 7.195 4.173 5.201 1.00 98.06 82 PRO A CA 1
ATOM 700 C C . PRO A 1 82 ? 6.180 4.957 4.359 1.00 98.06 82 PRO A C 1
ATOM 702 O O . PRO A 1 82 ? 5.504 5.849 4.867 1.00 98.06 82 PRO A O 1
ATOM 705 N N . TYR A 1 83 ? 6.021 4.607 3.077 1.00 98.25 83 TYR A N 1
ATOM 706 C CA . TYR A 1 83 ? 5.032 5.254 2.214 1.00 98.25 83 TYR A CA 1
ATOM 707 C C . TYR A 1 83 ? 3.598 4.975 2.690 1.00 98.25 83 TYR A C 1
ATOM 709 O O . TYR A 1 83 ? 2.778 5.888 2.772 1.00 98.25 83 TYR A O 1
ATOM 717 N N . LEU A 1 84 ? 3.299 3.723 3.054 1.00 98.50 84 LEU A N 1
ATOM 718 C CA . LEU A 1 84 ? 1.993 3.346 3.601 1.00 98.50 84 LEU A CA 1
ATOM 719 C C . LEU A 1 84 ? 1.709 4.050 4.938 1.00 98.50 84 LEU A C 1
ATOM 721 O O . LEU A 1 84 ? 0.598 4.526 5.148 1.00 98.50 84 LEU A O 1
ATOM 725 N N . GLU A 1 85 ? 2.703 4.163 5.822 1.00 98.44 85 GLU A N 1
ATOM 726 C CA . GLU A 1 85 ? 2.575 4.906 7.086 1.00 98.44 85 GLU A CA 1
ATOM 727 C C . GLU A 1 85 ? 2.266 6.389 6.837 1.00 98.44 85 GLU A C 1
ATOM 729 O O . GLU A 1 85 ? 1.366 6.950 7.468 1.00 98.44 85 GLU A O 1
ATOM 734 N N . SER A 1 86 ? 2.952 7.010 5.871 1.00 98.31 86 SER A N 1
ATOM 735 C CA . SER A 1 86 ? 2.697 8.393 5.453 1.00 98.31 86 SER A CA 1
ATOM 736 C C . SER A 1 86 ? 1.273 8.580 4.913 1.00 98.31 86 SER A C 1
ATOM 738 O O . SER A 1 86 ? 0.563 9.482 5.364 1.00 98.31 86 SER A O 1
ATOM 740 N N . LEU A 1 87 ? 0.819 7.690 4.023 1.00 98.25 87 LEU A N 1
ATOM 741 C CA . LEU A 1 87 ? -0.547 7.703 3.490 1.00 98.25 87 LEU A CA 1
ATOM 742 C C . LEU A 1 87 ? -1.607 7.607 4.591 1.00 98.25 87 LEU A C 1
ATOM 744 O O . LEU A 1 87 ? -2.567 8.376 4.598 1.00 98.25 87 LEU A O 1
ATOM 748 N N . LEU A 1 88 ? -1.447 6.663 5.522 1.00 98.38 88 LEU A N 1
ATOM 749 C CA . LEU A 1 88 ? -2.404 6.448 6.608 1.00 98.38 88 LEU A CA 1
ATOM 750 C C . LEU A 1 88 ? -2.471 7.642 7.562 1.00 98.38 88 LEU A C 1
ATOM 752 O O . LEU A 1 88 ? -3.565 8.033 7.987 1.00 98.38 88 LEU A O 1
ATOM 756 N N . LYS A 1 89 ? -1.315 8.249 7.859 1.00 98.44 89 LYS A N 1
ATOM 757 C CA . LYS A 1 89 ? -1.234 9.480 8.650 1.00 98.44 89 LYS A CA 1
ATOM 758 C C . LYS A 1 89 ? -2.020 10.608 7.980 1.00 98.44 89 LYS A C 1
ATOM 760 O O . LYS A 1 89 ? -2.845 11.245 8.631 1.00 98.44 89 LYS A O 1
ATOM 765 N N . GLU A 1 90 ? -1.820 10.820 6.683 1.00 98.50 90 GLU A N 1
ATOM 766 C CA . GLU A 1 90 ? -2.487 11.884 5.926 1.00 98.50 90 GLU A CA 1
ATOM 767 C C . GLU A 1 90 ? -3.989 11.634 5.723 1.00 98.50 90 GLU A C 1
ATOM 769 O O . GLU A 1 90 ? -4.801 12.552 5.855 1.00 98.50 90 GLU A O 1
ATOM 774 N N . ALA A 1 91 ? -4.394 10.379 5.513 1.00 98.06 91 ALA A N 1
ATOM 775 C CA . ALA A 1 91 ? -5.801 9.980 5.492 1.00 98.06 91 ALA A CA 1
ATOM 776 C C . ALA A 1 91 ? -6.473 10.060 6.879 1.00 98.06 91 ALA A C 1
ATOM 778 O O . ALA A 1 91 ? -7.692 9.887 6.995 1.00 98.06 91 ALA A O 1
ATOM 779 N N . LYS A 1 92 ? -5.700 10.325 7.946 1.00 97.75 92 LYS A N 1
ATOM 780 C CA . LYS A 1 92 ? -6.148 10.297 9.345 1.00 97.75 92 LYS A CA 1
ATOM 781 C C . LYS A 1 92 ? -6.854 8.972 9.668 1.00 97.75 92 LYS A C 1
ATOM 783 O O . LYS A 1 92 ? -7.934 8.979 10.269 1.00 97.75 92 LYS A O 1
ATOM 788 N N . LEU A 1 93 ? -6.278 7.859 9.208 1.00 96.38 93 LEU A N 1
ATOM 789 C CA . LEU A 1 93 ? -6.812 6.503 9.343 1.00 96.38 93 LEU A CA 1
ATOM 790 C C . LEU A 1 93 ? -5.732 5.599 9.972 1.00 96.38 93 LEU A C 1
ATOM 792 O O . LEU A 1 93 ? -4.918 5.029 9.250 1.00 96.38 93 LEU A O 1
ATOM 796 N N . PRO A 1 94 ? -5.668 5.490 11.312 1.00 93.75 94 PRO A N 1
ATOM 797 C CA . PRO A 1 94 ? -4.576 4.802 12.001 1.00 93.75 94 PRO A CA 1
ATOM 798 C C . PRO A 1 94 ? -4.757 3.277 11.948 1.00 93.75 94 PRO A C 1
ATOM 800 O O . PRO A 1 94 ? -5.370 2.685 12.834 1.00 93.75 94 PRO A O 1
ATOM 803 N N . LEU A 1 95 ? -4.244 2.640 10.893 1.00 97.12 95 LEU A N 1
ATOM 804 C CA . LEU A 1 95 ? -4.258 1.180 10.735 1.00 97.12 95 LEU A CA 1
ATOM 805 C C . LEU A 1 95 ? -2.922 0.561 11.143 1.00 97.12 95 LEU A C 1
ATOM 807 O O . LEU A 1 95 ? -1.859 1.152 10.948 1.00 97.12 95 LEU A O 1
ATOM 811 N N . LYS A 1 96 ? -2.974 -0.672 11.650 1.00 98.25 96 LYS A N 1
ATOM 812 C CA . LYS A 1 96 ? -1.784 -1.504 11.854 1.00 98.25 96 LYS A CA 1
ATOM 813 C C . LYS A 1 96 ? -1.282 -1.989 10.500 1.00 98.25 96 LYS A C 1
ATOM 815 O O . LYS A 1 96 ? -2.090 -2.389 9.669 1.00 98.25 96 LYS A O 1
ATOM 820 N N . ILE A 1 97 ? 0.036 -2.012 10.296 1.00 98.56 97 ILE A N 1
ATOM 821 C CA . ILE A 1 97 ? 0.655 -2.542 9.072 1.00 98.56 97 ILE A CA 1
ATOM 822 C C . ILE A 1 97 ? 1.446 -3.807 9.397 1.00 98.56 97 ILE A C 1
ATOM 824 O O . ILE A 1 97 ? 2.414 -3.764 10.157 1.00 98.56 97 ILE A O 1
ATOM 828 N N . LYS A 1 98 ? 1.089 -4.921 8.756 1.00 98.44 98 LYS A N 1
ATOM 829 C CA . LYS A 1 98 ? 1.853 -6.173 8.786 1.00 98.44 98 LYS A CA 1
ATOM 830 C C . LYS A 1 98 ? 2.388 -6.481 7.392 1.00 98.44 98 LYS A C 1
ATOM 832 O O . LYS A 1 98 ? 1.623 -6.604 6.440 1.00 98.44 98 LYS A O 1
ATOM 837 N N . LYS A 1 99 ? 3.707 -6.632 7.269 1.00 97.94 99 LYS A N 1
ATOM 838 C CA . LYS A 1 99 ? 4.342 -7.141 6.048 1.00 97.94 99 LYS A CA 1
ATOM 839 C C . LYS A 1 99 ? 4.351 -8.670 6.088 1.00 97.94 99 LYS A C 1
ATOM 841 O O . LYS A 1 99 ? 4.698 -9.264 7.102 1.00 97.94 99 LYS A O 1
ATOM 846 N N . THR A 1 100 ? 3.987 -9.285 4.975 1.00 96.75 100 THR A N 1
ATOM 847 C CA . THR A 1 100 ? 4.170 -10.712 4.683 1.00 96.75 100 THR A CA 1
ATOM 848 C C . THR A 1 100 ? 5.083 -10.847 3.466 1.00 96.75 100 THR A C 1
ATOM 850 O O . THR A 1 100 ? 5.470 -9.841 2.865 1.00 96.75 100 THR A O 1
ATOM 853 N N . GLU A 1 101 ? 5.418 -12.075 3.069 1.00 94.94 101 GLU A N 1
ATOM 854 C CA . GLU A 1 101 ? 6.167 -12.300 1.830 1.00 94.94 101 GLU A CA 1
ATOM 855 C C . GLU A 1 101 ? 5.431 -11.686 0.627 1.00 94.94 101 GLU A C 1
ATOM 857 O O . GLU A 1 101 ? 5.997 -10.870 -0.102 1.00 94.94 101 GLU A O 1
ATOM 862 N N . GLY A 1 102 ? 4.139 -12.000 0.477 1.00 96.62 102 GLY A N 1
ATOM 863 C CA . GLY A 1 102 ? 3.350 -11.603 -0.687 1.00 96.62 102 GLY A CA 1
ATOM 864 C C . GLY A 1 102 ? 2.705 -10.219 -0.613 1.00 96.62 102 GLY A C 1
ATOM 865 O O . GLY A 1 102 ? 2.487 -9.607 -1.657 1.00 96.62 102 GLY A O 1
ATOM 866 N N . ASN A 1 103 ? 2.393 -9.715 0.584 1.00 98.12 103 ASN A N 1
ATOM 867 C CA . ASN A 1 103 ? 1.524 -8.547 0.760 1.00 98.12 103 ASN A CA 1
ATOM 868 C C . ASN A 1 103 ? 1.917 -7.661 1.947 1.00 98.12 103 ASN A C 1
ATOM 870 O O . ASN A 1 103 ? 2.513 -8.122 2.921 1.00 98.12 103 ASN A O 1
ATOM 874 N N . TYR A 1 104 ? 1.471 -6.410 1.908 1.00 98.50 104 TYR A N 1
ATOM 875 C CA . TYR A 1 104 ? 1.232 -5.597 3.095 1.00 98.50 104 TYR A CA 1
ATOM 876 C C . TYR A 1 104 ? -0.250 -5.678 3.464 1.00 98.50 104 TYR A C 1
ATOM 878 O O . TYR A 1 104 ? -1.117 -5.516 2.605 1.00 98.50 104 TYR A O 1
ATOM 886 N N . LEU A 1 105 ? -0.524 -5.938 4.739 1.00 98.62 105 LEU A N 1
ATOM 887 C CA . LEU A 1 105 ? -1.857 -5.963 5.327 1.00 98.62 105 LEU A CA 1
ATOM 888 C C . LEU A 1 105 ? -1.998 -4.717 6.194 1.00 98.62 105 LEU A C 1
ATOM 890 O O . LEU A 1 105 ? -1.190 -4.518 7.102 1.00 98.62 105 LEU A O 1
ATOM 894 N N . LEU A 1 106 ? -3.003 -3.895 5.915 1.00 98.50 106 LEU A N 1
ATOM 895 C CA . LEU A 1 106 ? -3.352 -2.721 6.703 1.00 98.50 106 LEU A CA 1
ATOM 896 C C . LEU A 1 106 ? -4.709 -2.990 7.344 1.00 98.50 106 LEU A C 1
ATOM 898 O O . LEU A 1 106 ? -5.678 -3.239 6.627 1.00 98.50 106 LEU A O 1
ATOM 902 N N . TYR A 1 107 ? -4.782 -2.995 8.670 1.00 98.31 107 TYR A N 1
ATOM 903 C CA . TYR A 1 107 ? -5.974 -3.481 9.356 1.00 98.31 107 TYR A CA 1
ATOM 904 C C . TYR A 1 107 ? -6.285 -2.747 10.658 1.00 98.31 107 TYR A C 1
ATOM 906 O O . TYR A 1 107 ? -5.401 -2.163 11.295 1.00 98.31 107 TYR A O 1
ATOM 914 N N . LYS A 1 108 ? -7.565 -2.795 11.028 1.00 92.12 108 LYS A N 1
ATOM 915 C CA . LYS A 1 108 ? -8.119 -2.326 12.297 1.00 92.12 108 LYS A CA 1
ATOM 916 C C . LYS A 1 108 ? -8.916 -3.447 12.941 1.00 92.12 108 LYS A C 1
ATOM 918 O O . LYS A 1 108 ? -9.749 -4.038 12.216 1.00 92.12 108 LYS A O 1
#

Organism: NCBI:txid1618399